Protein AF-A0A6I5C4T9-F1 (afdb_monomer_lite)

Radius of gyration: 21.04 Å; chains: 1; bounding box: 48×19×57 Å

Foldseek 3Di:
DPDPDDDDPVCPPCPVDFDPQLVVLVVVCVVPVVSVVSNVVSVVPTDDDDDWDFDQDDWDQPPVRDTDRDDTDTDD

Sequence (76 aa):
MANKNIPDPGFSDDDGSADPALSAALAAWAQDRTAVDGVLRALKGARLLVPVVAVLGEVEEDENGLRREKTSDMAV

Structure (mmCIF, N/CA/C/O backbone):
data_AF-A0A6I5C4T9-F1
#
_entry.id   AF-A0A6I5C4T9-F1
#
loop_
_atom_site.group_PDB
_atom_site.id
_atom_site.type_symbol
_atom_site.label_atom_id
_atom_site.label_alt_id
_atom_site.label_comp_id
_atom_site.label_asym_id
_atom_site.label_entity_id
_atom_site.label_seq_id
_atom_site.pdbx_PDB_ins_code
_atom_site.Cartn_x
_atom_site.Cartn_y
_atom_site.Cartn_z
_atom_site.occupancy
_atom_site.B_iso_or_equiv
_atom_site.auth_seq_id
_atom_site.auth_comp_id
_atom_site.auth_asym_id
_atom_site.auth_atom_id
_atom_site.pdbx_PDB_model_num
ATOM 1 N N . MET A 1 1 ? -12.782 -11.128 -39.558 1.00 53.12 1 MET A N 1
ATOM 2 C CA . MET A 1 1 ? -11.702 -10.512 -38.756 1.00 53.12 1 MET A CA 1
ATOM 3 C C . MET A 1 1 ? -12.051 -10.736 -37.297 1.00 53.12 1 MET A C 1
ATOM 5 O O . MET A 1 1 ? -13.197 -10.492 -36.947 1.00 53.12 1 MET A O 1
ATOM 9 N N . ALA A 1 2 ? -11.144 -11.274 -36.482 1.00 63.50 2 ALA A N 1
ATOM 10 C CA . ALA A 1 2 ? -11.397 -11.399 -35.048 1.00 63.50 2 ALA A CA 1
ATOM 11 C C . ALA A 1 2 ? -11.407 -9.992 -34.431 1.00 63.50 2 ALA A C 1
ATOM 13 O O . ALA A 1 2 ? -10.471 -9.222 -34.656 1.00 63.50 2 ALA A O 1
ATOM 14 N N . ASN A 1 3 ? -12.474 -9.640 -33.713 1.00 69.62 3 ASN A N 1
ATOM 15 C CA . ASN A 1 3 ? -12.561 -8.359 -33.019 1.00 69.62 3 ASN A CA 1
ATOM 16 C C . ASN A 1 3 ? -11.421 -8.275 -31.996 1.00 69.62 3 ASN A C 1
ATOM 18 O O . ASN A 1 3 ? -11.309 -9.133 -31.122 1.00 69.62 3 ASN A O 1
ATOM 22 N N . LYS A 1 4 ? -10.572 -7.249 -32.112 1.00 76.62 4 LYS A N 1
ATOM 23 C CA . LYS A 1 4 ? -9.588 -6.905 -31.082 1.00 76.62 4 LYS A CA 1
ATOM 24 C C . LYS A 1 4 ? -10.353 -6.276 -29.922 1.00 76.62 4 LYS A C 1
ATOM 26 O O . LYS A 1 4 ? -10.581 -5.072 -29.934 1.00 76.62 4 LYS A O 1
ATOM 31 N N . ASN A 1 5 ? -10.820 -7.100 -28.990 1.00 79.94 5 ASN A N 1
ATOM 32 C CA . ASN A 1 5 ? -11.514 -6.624 -27.801 1.00 79.94 5 ASN A CA 1
ATOM 33 C C . ASN A 1 5 ? -10.552 -6.627 -26.614 1.00 79.94 5 ASN A C 1
ATOM 35 O O . ASN A 1 5 ? -9.783 -7.576 -26.452 1.00 79.94 5 ASN A O 1
ATOM 39 N N . ILE A 1 6 ? -10.583 -5.566 -25.812 1.00 79.31 6 ILE A N 1
ATOM 40 C CA . ILE A 1 6 ? -9.831 -5.522 -24.558 1.00 79.31 6 ILE A CA 1
ATOM 41 C C . ILE A 1 6 ? -10.597 -6.399 -23.555 1.00 79.31 6 ILE A C 1
ATOM 43 O O . ILE A 1 6 ? -11.807 -6.206 -23.410 1.00 79.31 6 ILE A O 1
ATOM 47 N N . PRO A 1 7 ? -9.952 -7.388 -22.913 1.00 81.94 7 PRO A N 1
ATOM 48 C CA . PRO A 1 7 ? -10.584 -8.165 -21.853 1.00 81.94 7 PRO A CA 1
ATOM 49 C C . PRO A 1 7 ? -11.034 -7.252 -20.711 1.00 81.94 7 PRO A C 1
ATOM 51 O O . PRO A 1 7 ? -10.338 -6.292 -20.384 1.00 81.94 7 PRO A O 1
ATOM 54 N N . ASP A 1 8 ? -12.172 -7.566 -20.094 1.00 84.19 8 ASP A N 1
ATOM 55 C CA . ASP A 1 8 ? -12.590 -6.905 -18.857 1.00 84.19 8 ASP A CA 1
ATOM 56 C C . ASP A 1 8 ? -11.496 -7.107 -17.788 1.00 84.19 8 ASP A C 1
ATOM 58 O O . ASP A 1 8 ? -11.158 -8.258 -17.486 1.00 84.19 8 ASP A O 1
ATOM 62 N N . PRO A 1 9 ? -10.911 -6.027 -17.233 1.00 81.62 9 PRO A N 1
ATOM 63 C CA . PRO A 1 9 ? -9.857 -6.139 -16.234 1.00 81.62 9 PRO A CA 1
ATOM 64 C C . PRO A 1 9 ? -10.366 -6.637 -14.869 1.00 81.62 9 PRO A C 1
ATOM 66 O O . PRO A 1 9 ? -9.552 -6.832 -13.970 1.00 81.62 9 PRO A O 1
ATOM 69 N N . GLY A 1 10 ? -11.683 -6.811 -14.680 1.00 85.69 10 GLY A N 1
ATOM 70 C CA . GLY A 1 10 ? -12.314 -7.166 -13.402 1.00 85.69 10 GLY A CA 1
ATOM 71 C C . GLY A 1 10 ? -12.400 -5.999 -12.415 1.00 85.69 10 GLY A C 1
ATOM 72 O O . GLY A 1 10 ? -12.911 -6.159 -11.308 1.00 85.69 10 GLY A O 1
ATOM 73 N N . PHE A 1 11 ? -11.901 -4.829 -12.820 1.00 83.75 11 PHE A N 1
ATOM 74 C CA . PHE A 1 11 ? -11.793 -3.620 -12.011 1.00 83.75 11 PHE A CA 1
ATOM 75 C C . PHE A 1 11 ? -11.965 -2.351 -12.858 1.00 83.75 11 PHE A C 1
ATOM 77 O O . PHE A 1 11 ? -11.180 -1.412 -12.757 1.00 83.75 11 PHE A O 1
ATOM 84 N N . SER A 1 12 ? -12.964 -2.333 -13.740 1.00 85.56 12 SER A N 1
ATOM 85 C CA . SER A 1 12 ? -13.236 -1.195 -14.632 1.00 85.56 12 SER A CA 1
ATOM 86 C C . SER A 1 12 ? -13.445 0.135 -13.903 1.00 85.56 12 SER A C 1
ATOM 88 O O . SER A 1 12 ? -13.203 1.187 -14.486 1.00 85.56 12 SER A O 1
ATOM 90 N N . ASP A 1 13 ? -13.883 0.068 -12.646 1.00 85.62 13 ASP A N 1
ATOM 91 C CA . ASP A 1 13 ? -14.255 1.225 -11.828 1.00 85.62 13 ASP A CA 1
ATOM 92 C C . ASP A 1 13 ? -13.113 1.695 -10.911 1.00 85.62 13 ASP A C 1
ATOM 94 O O . ASP A 1 13 ? -13.309 2.573 -10.075 1.00 85.62 13 ASP A O 1
ATOM 98 N N . ASP A 1 14 ? -11.925 1.099 -11.032 1.00 87.19 14 ASP A N 1
ATOM 99 C CA . ASP A 1 14 ? -10.750 1.518 -10.274 1.00 87.19 14 ASP A CA 1
ATOM 100 C C . ASP A 1 14 ? -10.211 2.852 -10.799 1.00 87.19 14 ASP A C 1
ATOM 102 O O . ASP A 1 14 ? -9.638 2.931 -11.887 1.00 87.19 14 ASP A O 1
ATOM 106 N N . ASP A 1 15 ? -10.387 3.901 -10.002 1.00 90.12 15 ASP A N 1
ATOM 107 C CA . ASP A 1 15 ? -9.910 5.255 -10.278 1.00 90.12 15 ASP A CA 1
ATOM 108 C C . ASP A 1 15 ? -8.501 5.526 -9.718 1.00 90.12 15 ASP A C 1
ATOM 110 O O . ASP A 1 15 ? -7.985 6.641 -9.835 1.00 90.12 15 ASP A O 1
ATOM 114 N N . GLY A 1 16 ? -7.863 4.515 -9.117 1.00 88.56 16 GLY A N 1
ATOM 115 C CA . GLY A 1 16 ? -6.548 4.623 -8.494 1.00 88.56 16 GLY A CA 1
ATOM 116 C C . GLY A 1 16 ? -6.538 5.373 -7.159 1.00 88.56 16 GLY A C 1
ATOM 117 O O . GLY A 1 16 ? -5.455 5.658 -6.639 1.00 88.56 16 GLY A O 1
ATOM 118 N N . SER A 1 17 ? -7.700 5.713 -6.592 1.00 92.12 17 SER A N 1
ATOM 119 C CA . SER A 1 17 ? -7.779 6.315 -5.261 1.00 92.12 17 SER A CA 1
ATOM 120 C C . SER A 1 17 ? -7.367 5.324 -4.165 1.00 92.12 17 SER A C 1
ATOM 122 O O . SER A 1 17 ? -7.429 4.103 -4.314 1.00 92.12 17 SER A O 1
ATOM 124 N N . ALA A 1 18 ? -6.888 5.854 -3.038 1.00 93.12 18 ALA A N 1
ATOM 125 C CA . ALA A 1 18 ? -6.489 5.017 -1.914 1.00 93.12 18 ALA A CA 1
ATOM 126 C C . ALA A 1 18 ? -7.715 4.395 -1.231 1.00 93.12 18 ALA A C 1
ATOM 128 O O . ALA A 1 18 ? -8.689 5.095 -0.948 1.00 93.12 18 ALA A O 1
ATOM 129 N N . ASP A 1 19 ? -7.630 3.106 -0.892 1.00 94.75 19 ASP A N 1
ATOM 130 C CA . ASP A 1 19 ? -8.663 2.432 -0.103 1.00 94.75 19 ASP A CA 1
ATOM 131 C C . ASP A 1 19 ? -8.844 3.142 1.260 1.00 94.75 19 ASP A C 1
ATOM 133 O O . ASP A 1 19 ? -7.888 3.206 2.047 1.00 94.75 19 ASP A O 1
ATOM 1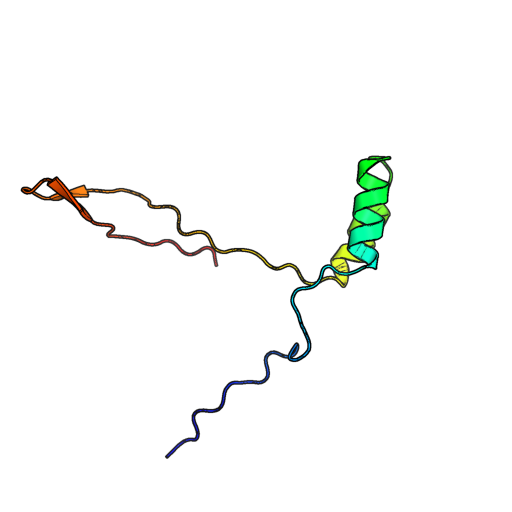37 N N . PRO A 1 20 ? -10.044 3.671 1.580 1.00 95.19 20 PRO A N 1
ATOM 138 C CA . PRO A 1 20 ? -10.251 4.467 2.789 1.00 95.19 20 PRO A CA 1
ATOM 139 C C . PRO A 1 20 ? -9.964 3.710 4.091 1.00 95.19 20 PRO A C 1
ATOM 141 O O . PRO A 1 20 ? -9.486 4.307 5.061 1.00 95.19 20 PRO A O 1
ATOM 144 N N . ALA A 1 21 ? -10.237 2.401 4.132 1.00 96.44 21 ALA A N 1
ATOM 145 C CA . ALA A 1 21 ? -9.994 1.580 5.313 1.00 96.44 21 ALA A CA 1
ATOM 146 C C . ALA A 1 21 ? -8.493 1.335 5.508 1.00 96.44 21 ALA A C 1
ATOM 148 O O . ALA A 1 21 ? -7.992 1.441 6.631 1.00 96.44 21 ALA A O 1
ATOM 149 N N . LEU A 1 22 ? -7.758 1.082 4.421 1.00 97.12 22 LEU A N 1
ATOM 150 C CA . LEU A 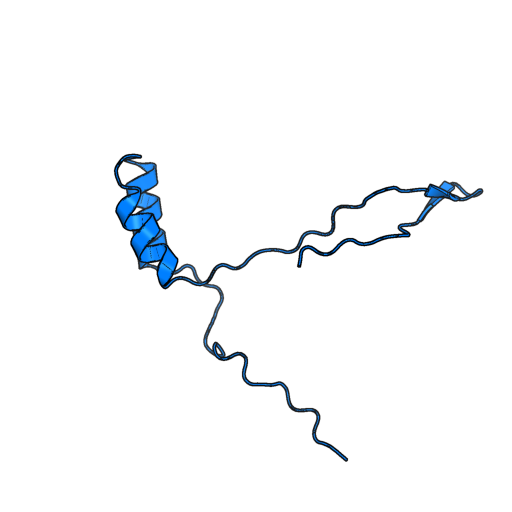1 22 ? -6.304 0.964 4.463 1.00 97.12 22 LEU A CA 1
ATOM 151 C C . LEU A 1 22 ? -5.643 2.293 4.855 1.00 97.12 22 LEU A C 1
ATOM 153 O O . LEU A 1 22 ? -4.754 2.295 5.706 1.00 97.12 22 LEU A O 1
ATOM 157 N N . SER A 1 23 ? -6.095 3.426 4.308 1.00 97.44 23 SER A N 1
ATOM 158 C CA . SER A 1 23 ? -5.588 4.753 4.687 1.00 97.44 23 SER A CA 1
ATOM 159 C C . SER A 1 23 ? -5.782 5.044 6.177 1.00 97.44 23 SER A C 1
ATOM 161 O O . SER A 1 23 ? -4.845 5.491 6.842 1.00 97.44 23 SER A O 1
ATOM 163 N N . ALA A 1 24 ? -6.963 4.748 6.727 1.00 98.12 24 ALA A N 1
ATOM 164 C CA . ALA A 1 24 ? -7.236 4.928 8.150 1.00 98.12 24 ALA A CA 1
ATOM 165 C C . ALA A 1 24 ? -6.360 4.018 9.030 1.00 98.12 24 ALA A C 1
ATOM 167 O O . ALA A 1 24 ? -5.792 4.476 10.024 1.00 98.12 24 ALA A O 1
ATOM 168 N N . ALA A 1 25 ? -6.199 2.747 8.648 1.00 98.25 25 ALA A N 1
ATOM 169 C CA . ALA A 1 25 ? -5.357 1.801 9.375 1.00 98.25 25 ALA A CA 1
ATOM 170 C C . ALA A 1 25 ? -3.877 2.218 9.369 1.00 98.25 25 ALA A C 1
ATOM 172 O O . ALA A 1 25 ? -3.214 2.164 10.405 1.00 98.25 25 ALA A O 1
ATOM 173 N N . LEU A 1 26 ? -3.363 2.684 8.225 1.00 98.19 26 LEU A N 1
ATOM 174 C CA . LEU A 1 26 ? -1.996 3.194 8.102 1.00 98.19 26 LEU A CA 1
ATOM 175 C C . LEU A 1 26 ? -1.778 4.456 8.943 1.00 98.19 26 LEU A C 1
ATOM 177 O O . LEU A 1 26 ? -0.734 4.580 9.580 1.00 98.19 26 LEU A O 1
ATOM 181 N N . ALA A 1 27 ? -2.759 5.362 8.994 1.00 98.56 27 ALA A N 1
ATOM 182 C CA . ALA A 1 27 ? -2.695 6.549 9.844 1.00 98.56 27 ALA A CA 1
ATOM 183 C C . ALA A 1 27 ? -2.659 6.183 11.338 1.00 98.56 27 ALA A C 1
ATOM 185 O O . ALA A 1 27 ? -1.839 6.725 12.078 1.00 98.56 27 ALA A O 1
ATOM 186 N N . ALA A 1 28 ? -3.487 5.230 11.778 1.00 98.38 28 ALA A N 1
ATOM 187 C CA . ALA A 1 28 ? -3.458 4.728 13.153 1.00 98.38 28 ALA A CA 1
ATOM 188 C C . ALA A 1 28 ? -2.107 4.075 13.485 1.00 98.38 28 ALA A C 1
ATOM 190 O O . ALA A 1 28 ? -1.504 4.372 14.512 1.00 98.38 28 ALA A O 1
ATOM 191 N N . TRP A 1 29 ? -1.586 3.252 12.577 1.00 98.56 29 TRP A N 1
ATOM 192 C CA . TRP A 1 29 ? -0.292 2.593 12.733 1.00 98.56 29 TRP A CA 1
ATOM 193 C C . TRP A 1 29 ? 0.909 3.550 12.715 1.00 98.56 29 TRP A C 1
ATOM 195 O O . TRP A 1 29 ? 1.934 3.284 13.347 1.00 98.56 29 TRP A O 1
ATOM 205 N N . ALA A 1 30 ? 0.805 4.673 12.001 1.00 98.50 30 ALA A N 1
ATOM 206 C CA . ALA A 1 30 ? 1.815 5.726 12.028 1.00 98.50 30 ALA A CA 1
ATOM 207 C C . ALA A 1 30 ? 1.913 6.394 13.411 1.00 98.50 30 ALA A C 1
ATOM 209 O O . ALA A 1 30 ? 3.004 6.799 13.805 1.00 98.50 30 ALA A O 1
ATOM 210 N N . GLN A 1 31 ? 0.799 6.466 14.150 1.00 98.50 31 GLN A N 1
ATOM 211 C CA . GLN A 1 31 ? 0.758 6.984 15.522 1.00 98.50 31 GLN A CA 1
ATOM 212 C C . GLN A 1 31 ? 1.096 5.913 16.569 1.00 98.50 31 GLN A C 1
ATOM 214 O O . GLN A 1 31 ? 1.712 6.220 17.587 1.00 98.50 31 GLN A O 1
ATOM 219 N N . ASP A 1 32 ? 0.722 4.657 16.315 1.00 98.25 32 ASP A N 1
ATOM 220 C CA . ASP A 1 32 ? 0.967 3.522 17.203 1.00 98.25 32 ASP A CA 1
ATOM 221 C C . ASP A 1 32 ? 1.390 2.277 16.414 1.00 98.25 32 ASP A C 1
ATOM 223 O O . ASP A 1 32 ? 0.595 1.595 15.766 1.00 98.25 32 ASP A O 1
ATOM 227 N N . ARG A 1 33 ? 2.668 1.918 16.538 1.00 97.69 33 ARG A N 1
ATOM 228 C CA . ARG A 1 33 ? 3.263 0.766 15.850 1.00 97.69 33 ARG A CA 1
ATOM 229 C C . ARG A 1 33 ? 2.635 -0.571 16.232 1.00 97.69 33 ARG A C 1
ATOM 231 O O . ARG A 1 33 ? 2.745 -1.523 15.458 1.00 97.69 33 ARG A O 1
ATOM 238 N N . THR A 1 34 ? 1.985 -0.658 17.391 1.00 98.12 34 THR A N 1
ATOM 239 C CA . THR A 1 34 ? 1.307 -1.878 17.841 1.00 98.12 34 THR A CA 1
ATOM 240 C C . THR A 1 34 ? -0.012 -2.122 17.098 1.00 98.12 34 THR A C 1
ATOM 242 O O . THR A 1 34 ? -0.457 -3.264 17.009 1.00 98.12 34 THR A O 1
ATOM 245 N N . ALA A 1 35 ? -0.572 -1.103 16.432 1.00 97.75 35 ALA A N 1
ATOM 246 C CA . ALA A 1 35 ? -1.806 -1.190 15.646 1.00 97.75 35 ALA A CA 1
ATOM 247 C C . ALA A 1 35 ? -1.651 -1.884 14.269 1.00 97.75 35 ALA A C 1
ATOM 249 O O . ALA A 1 35 ? -2.522 -1.775 13.405 1.00 97.75 35 ALA A O 1
ATOM 250 N N . VAL A 1 36 ? -0.552 -2.616 14.039 1.00 98.06 36 VAL A N 1
ATOM 251 C CA . VAL A 1 36 ? -0.232 -3.278 12.756 1.00 98.06 36 VAL A CA 1
ATOM 252 C C . VAL A 1 36 ? -1.297 -4.279 12.302 1.00 98.06 36 VAL A C 1
ATOM 254 O O . VAL A 1 36 ? -1.512 -4.471 11.108 1.00 98.06 36 VAL A O 1
ATOM 257 N N . ASP A 1 37 ? -2.006 -4.889 13.246 1.00 98.12 37 ASP A N 1
ATOM 258 C CA . ASP A 1 37 ? -3.067 -5.850 12.967 1.00 98.12 37 ASP A CA 1
ATOM 259 C C . ASP A 1 37 ? -4.199 -5.250 12.107 1.00 98.12 37 ASP A C 1
ATOM 261 O O . ASP A 1 37 ? -4.661 -5.887 11.159 1.00 98.12 37 ASP A O 1
ATOM 265 N N . GLY A 1 38 ? -4.576 -3.989 12.350 1.00 97.81 38 GLY A N 1
ATOM 266 C CA . GLY A 1 38 ? -5.560 -3.282 11.525 1.00 97.81 38 GLY A CA 1
ATOM 267 C C . GLY A 1 38 ? -5.092 -3.102 10.078 1.00 97.81 38 GLY A C 1
ATOM 268 O O . GLY A 1 38 ? -5.875 -3.295 9.148 1.00 97.81 38 GLY A O 1
ATOM 269 N N . VAL A 1 39 ? -3.800 -2.815 9.882 1.00 97.88 39 VAL A N 1
ATOM 270 C CA . VAL A 1 39 ? -3.188 -2.698 8.549 1.00 97.88 39 VAL A CA 1
ATOM 271 C C . VAL A 1 39 ? -3.244 -4.038 7.822 1.00 97.88 39 VAL A C 1
ATOM 273 O O . VAL A 1 39 ? -3.692 -4.090 6.681 1.00 97.88 39 VAL A O 1
ATOM 276 N N . LEU A 1 40 ? -2.854 -5.131 8.483 1.00 97.31 40 LEU A N 1
ATOM 277 C CA . LEU A 1 40 ? -2.849 -6.469 7.881 1.00 97.31 40 LEU A CA 1
ATOM 278 C C . LEU A 1 40 ? -4.251 -6.926 7.458 1.00 97.31 40 LEU A C 1
ATOM 280 O O . LEU A 1 40 ? -4.409 -7.537 6.400 1.00 97.31 40 LEU A O 1
ATOM 284 N N . ARG A 1 41 ? -5.280 -6.612 8.256 1.00 97.62 41 ARG A N 1
ATOM 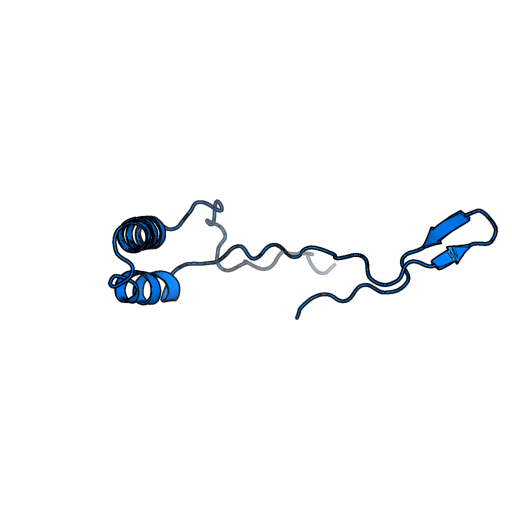285 C CA . ARG A 1 41 ? -6.674 -6.919 7.903 1.00 97.62 41 ARG A CA 1
ATOM 286 C C . ARG A 1 41 ? -7.145 -6.112 6.696 1.00 97.62 41 ARG A C 1
ATOM 288 O O . ARG A 1 41 ? -7.721 -6.702 5.786 1.00 97.62 41 ARG A O 1
ATOM 295 N N . ALA A 1 42 ? -6.895 -4.802 6.682 1.00 97.25 42 ALA A N 1
ATOM 296 C CA . ALA A 1 42 ? -7.304 -3.926 5.583 1.00 97.25 42 ALA A CA 1
ATOM 297 C C . ALA A 1 42 ? -6.582 -4.280 4.271 1.00 97.25 42 ALA A C 1
ATOM 299 O O . ALA A 1 42 ? -7.202 -4.344 3.211 1.00 97.25 42 ALA A O 1
ATOM 300 N N . LEU A 1 43 ? -5.290 -4.609 4.350 1.00 95.62 43 LEU A N 1
ATOM 301 C CA . LEU A 1 43 ? -4.460 -4.930 3.190 1.00 95.62 43 LEU A CA 1
ATOM 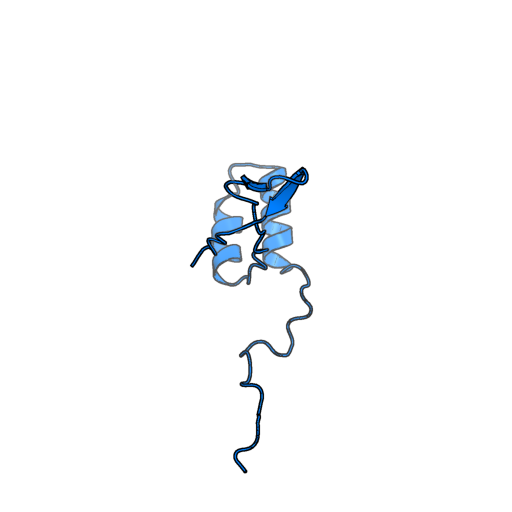302 C C . LEU A 1 43 ? -4.978 -6.131 2.389 1.00 95.62 43 LEU A C 1
ATOM 304 O O . LEU A 1 43 ? -4.813 -6.171 1.177 1.00 95.62 43 LEU A O 1
ATOM 308 N N . LYS A 1 44 ? -5.633 -7.098 3.043 1.00 94.31 44 LYS A N 1
ATOM 309 C CA . LYS A 1 44 ? -6.164 -8.302 2.387 1.00 94.31 44 LYS A CA 1
ATOM 310 C C . LYS A 1 44 ? -7.219 -7.993 1.315 1.00 94.31 44 LYS A C 1
ATOM 312 O O . LYS A 1 44 ? -7.358 -8.770 0.374 1.00 94.31 44 LYS A O 1
ATOM 317 N N . GLY A 1 45 ? -7.993 -6.922 1.497 1.00 89.88 45 GLY A N 1
ATOM 318 C CA . GLY A 1 45 ? -9.042 -6.504 0.560 1.00 89.88 45 GLY A CA 1
ATOM 319 C C . GLY A 1 45 ? -8.626 -5.363 -0.367 1.00 89.88 45 GLY A C 1
ATOM 320 O O . GLY A 1 45 ? -9.281 -5.142 -1.381 1.00 89.88 45 GLY A O 1
ATOM 321 N N . ALA A 1 46 ? -7.549 -4.656 -0.029 1.00 93.31 46 ALA A N 1
ATOM 322 C CA . ALA A 1 46 ? -7.067 -3.525 -0.801 1.00 93.31 46 ALA A CA 1
ATOM 323 C C . ALA A 1 46 ? -6.291 -3.979 -2.043 1.00 93.31 46 ALA A C 1
ATOM 325 O O . ALA A 1 46 ? -5.611 -5.008 -2.050 1.00 93.31 46 ALA A O 1
ATOM 326 N N . ARG A 1 47 ? -6.342 -3.161 -3.093 1.00 90.06 47 ARG A N 1
ATOM 327 C CA . ARG A 1 47 ? -5.487 -3.313 -4.272 1.00 90.06 47 ARG A CA 1
ATOM 328 C C . ARG A 1 47 ? -4.293 -2.382 -4.159 1.00 90.06 47 ARG A C 1
ATOM 330 O O . ARG A 1 47 ? -4.409 -1.264 -3.665 1.00 90.06 47 ARG A O 1
ATOM 337 N N . LEU A 1 48 ? -3.139 -2.865 -4.604 1.00 88.75 48 LEU A N 1
ATOM 338 C CA . LEU A 1 48 ? -1.886 -2.123 -4.549 1.00 88.75 48 LEU A CA 1
ATOM 339 C C . LEU A 1 48 ? -1.441 -1.790 -5.966 1.00 88.75 48 LEU A C 1
ATOM 341 O O . LEU A 1 48 ? -1.214 -2.687 -6.778 1.00 88.75 48 LEU A O 1
ATOM 345 N N . LEU A 1 49 ? -1.283 -0.498 -6.244 1.00 86.50 49 LEU A N 1
ATOM 346 C CA . LEU A 1 49 ? -0.595 -0.045 -7.442 1.00 86.50 49 LEU A CA 1
ATOM 347 C C . LEU A 1 49 ? 0.909 -0.218 -7.209 1.00 86.50 49 LEU A C 1
ATOM 349 O O . LEU A 1 49 ? 1.518 0.543 -6.460 1.00 86.50 49 LEU A O 1
ATOM 353 N N . VAL A 1 50 ? 1.495 -1.249 -7.818 1.00 84.31 50 VAL A N 1
ATOM 354 C CA . VAL A 1 50 ? 2.932 -1.530 -7.725 1.00 84.31 50 VAL A CA 1
ATOM 355 C C . VAL A 1 50 ? 3.620 -0.923 -8.949 1.00 84.31 50 VAL A C 1
ATOM 357 O O . VAL A 1 50 ? 3.471 -1.458 -10.049 1.00 84.31 50 VAL A O 1
ATOM 360 N N . PRO A 1 51 ? 4.343 0.202 -8.809 1.00 82.19 51 PRO A N 1
ATOM 361 C CA . PRO A 1 51 ? 5.057 0.784 -9.933 1.00 82.19 51 PRO A CA 1
ATOM 362 C C . PRO A 1 51 ? 6.216 -0.128 -10.344 1.00 82.19 51 PRO A C 1
ATOM 364 O O . PRO A 1 51 ? 7.085 -0.451 -9.535 1.00 82.19 51 PRO A O 1
ATOM 367 N N . VAL A 1 52 ? 6.248 -0.512 -11.620 1.00 83.12 52 VAL A N 1
ATOM 368 C CA . VAL A 1 52 ? 7.406 -1.179 -12.221 1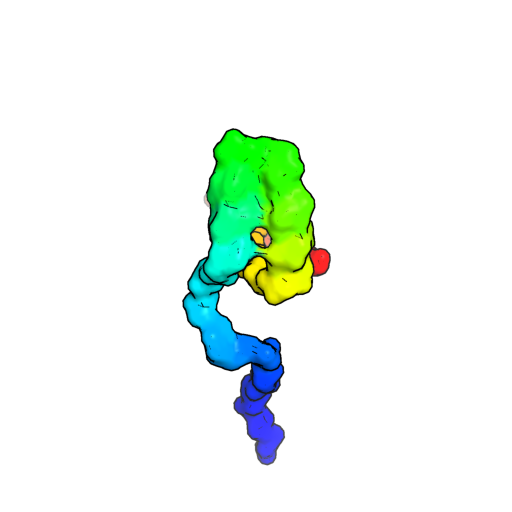.00 83.12 52 VAL A CA 1
ATOM 369 C C . VAL A 1 52 ? 8.384 -0.098 -12.665 1.00 83.12 52 VAL A C 1
ATOM 371 O O . VAL A 1 52 ? 8.088 0.683 -13.569 1.00 83.12 52 VAL A O 1
ATOM 374 N N . VAL A 1 53 ? 9.541 -0.034 -12.011 1.00 82.06 53 VAL A N 1
ATOM 375 C CA . VAL A 1 53 ? 10.614 0.903 -12.359 1.00 82.06 53 VAL A CA 1
ATOM 376 C C . VAL A 1 53 ? 11.704 0.130 -13.086 1.00 82.06 53 VAL A C 1
ATOM 378 O O . VAL A 1 53 ? 12.288 -0.791 -12.519 1.00 82.06 53 VAL A O 1
ATOM 381 N N . ALA A 1 54 ? 11.984 0.510 -14.333 1.00 77.19 54 ALA A N 1
ATOM 382 C CA . ALA A 1 54 ? 13.158 0.019 -15.040 1.00 77.19 54 ALA A CA 1
ATOM 383 C C . ALA A 1 54 ? 14.403 0.627 -14.386 1.00 77.19 54 ALA A C 1
ATOM 385 O O . ALA A 1 54 ? 14.627 1.839 -14.446 1.00 77.19 54 ALA A O 1
ATOM 386 N N . VAL A 1 55 ? 15.188 -0.213 -13.720 1.00 76.12 55 VAL A N 1
ATOM 387 C CA . VAL A 1 55 ? 16.517 0.161 -13.246 1.00 76.12 55 VAL A CA 1
ATOM 388 C C . VAL A 1 55 ? 17.495 -0.252 -14.330 1.00 76.12 55 VAL A C 1
ATOM 390 O O . VAL A 1 55 ? 17.584 -1.430 -14.666 1.00 76.12 55 VAL A O 1
ATOM 393 N N . LEU A 1 56 ? 18.202 0.730 -14.886 1.00 63.25 56 LEU A N 1
ATOM 394 C CA . LEU A 1 56 ? 19.234 0.493 -15.884 1.00 63.25 56 LEU A CA 1
ATOM 395 C C . LEU A 1 56 ? 20.315 -0.404 -15.266 1.00 63.25 56 LEU A C 1
ATOM 397 O O . LEU A 1 56 ? 20.911 -0.032 -14.253 1.00 63.25 56 LEU A O 1
ATOM 401 N N . GLY A 1 57 ? 20.508 -1.587 -15.848 1.00 69.31 57 GLY A N 1
ATOM 402 C CA . GLY A 1 57 ? 21.538 -2.538 -15.436 1.00 69.31 57 GLY A CA 1
ATOM 403 C C . GLY A 1 57 ? 22.932 -2.086 -15.878 1.00 69.31 57 GLY A C 1
ATOM 404 O O . GLY A 1 57 ? 23.358 -0.961 -15.623 1.00 69.31 57 GLY A O 1
ATOM 405 N N . GLU A 1 58 ? 23.661 -2.962 -16.563 1.00 57.81 58 GLU A N 1
ATOM 406 C CA . GLU A 1 58 ? 24.957 -2.610 -17.145 1.00 57.81 58 GLU A CA 1
ATOM 407 C C . GLU A 1 58 ? 24.783 -1.729 -18.388 1.00 57.81 58 GLU A C 1
ATOM 409 O O . GLU A 1 58 ? 23.947 -1.984 -19.259 1.00 57.81 58 GLU A O 1
ATOM 414 N N . VAL A 1 59 ? 25.598 -0.679 -18.458 1.00 61.12 59 VAL A N 1
ATOM 415 C CA . VAL A 1 59 ? 25.656 0.245 -19.586 1.00 61.12 59 VAL A CA 1
ATOM 416 C C . VAL A 1 59 ? 27.011 0.078 -20.251 1.00 61.12 59 VAL A C 1
ATOM 418 O O . VAL A 1 59 ? 28.028 0.383 -19.633 1.00 61.12 59 VAL A O 1
ATOM 421 N N . GLU A 1 60 ? 27.034 -0.375 -21.501 1.00 57.81 60 GLU A N 1
ATOM 422 C CA . GLU A 1 60 ? 28.230 -0.259 -22.340 1.00 57.81 60 GLU A CA 1
ATOM 423 C C . GLU A 1 60 ? 28.194 1.080 -23.082 1.00 57.81 60 GLU A C 1
ATOM 425 O O . GLU A 1 60 ? 27.153 1.494 -23.607 1.00 57.81 60 GLU A O 1
ATOM 430 N N . GLU A 1 61 ? 29.336 1.764 -23.112 1.00 60.19 61 GLU A N 1
ATOM 431 C CA . GLU A 1 61 ? 29.582 2.867 -24.038 1.00 60.19 61 GLU A CA 1
ATOM 432 C C . GLU A 1 61 ? 30.169 2.292 -25.326 1.00 60.19 61 GLU A C 1
ATOM 434 O O . GLU A 1 61 ? 31.137 1.530 -25.290 1.00 60.19 61 GLU A O 1
ATOM 439 N N . ASP A 1 62 ? 29.570 2.633 -26.466 1.00 69.44 62 ASP A N 1
ATOM 440 C CA . ASP A 1 62 ? 30.167 2.311 -27.757 1.00 69.44 62 ASP A CA 1
ATOM 441 C C . ASP A 1 62 ? 31.402 3.185 -28.042 1.00 69.44 62 ASP A C 1
ATOM 443 O O . ASP A 1 62 ? 31.750 4.102 -27.297 1.00 69.44 62 ASP A O 1
ATOM 447 N N . GLU A 1 63 ? 32.071 2.913 -29.159 1.00 74.75 63 GLU A N 1
ATOM 448 C CA . GLU A 1 63 ? 33.281 3.615 -29.610 1.00 74.75 63 GLU A CA 1
ATOM 449 C C . GLU A 1 63 ? 33.083 5.139 -29.780 1.00 74.75 63 GLU A C 1
ATOM 451 O O . GLU A 1 63 ? 34.057 5.887 -29.856 1.00 74.75 63 GLU A O 1
ATOM 456 N N . ASN A 1 64 ? 31.828 5.606 -29.814 1.00 76.00 64 ASN A N 1
ATOM 457 C CA . ASN A 1 64 ? 31.441 7.010 -29.933 1.00 76.00 64 ASN A CA 1
ATOM 458 C C . ASN A 1 64 ? 30.954 7.614 -28.598 1.00 76.00 64 ASN A C 1
ATOM 460 O O . ASN A 1 64 ? 30.465 8.746 -28.588 1.00 76.00 64 ASN A O 1
ATOM 464 N N . GLY A 1 65 ? 31.058 6.880 -27.484 1.00 69.69 65 GLY A N 1
ATOM 465 C CA . GLY A 1 65 ? 30.600 7.307 -26.159 1.00 69.69 65 GLY A CA 1
ATOM 466 C C . GLY A 1 65 ? 29.081 7.231 -25.964 1.00 69.69 65 GLY A C 1
ATOM 467 O O . GLY A 1 65 ? 28.540 7.892 -25.075 1.00 69.69 65 GLY A O 1
ATOM 468 N N . LEU A 1 66 ? 28.352 6.476 -26.797 1.00 69.25 66 LEU A N 1
ATOM 469 C CA . LEU A 1 66 ? 26.904 6.313 -26.646 1.00 69.25 66 LEU A CA 1
ATOM 470 C C . LEU A 1 66 ? 26.591 5.131 -25.730 1.00 69.25 66 LEU A C 1
ATOM 472 O O . LEU A 1 66 ? 26.938 3.986 -26.006 1.00 69.25 66 LEU A O 1
ATOM 476 N N . ARG A 1 67 ? 25.849 5.423 -24.661 1.00 62.75 67 ARG A N 1
ATOM 477 C CA . ARG A 1 67 ? 25.342 4.443 -23.697 1.00 62.75 67 ARG A CA 1
ATOM 478 C C . ARG A 1 67 ? 24.236 3.587 -24.321 1.00 62.75 67 ARG A C 1
ATOM 480 O O . ARG A 1 67 ? 23.201 4.125 -24.726 1.00 62.75 67 ARG A O 1
ATOM 487 N N . ARG A 1 68 ? 24.428 2.267 -24.383 1.00 63.19 68 ARG A N 1
ATOM 488 C CA . ARG A 1 68 ? 23.434 1.297 -24.877 1.00 63.19 68 ARG A CA 1
ATOM 489 C C . ARG A 1 68 ? 22.971 0.375 -23.749 1.00 63.19 68 ARG A C 1
ATOM 491 O O . ARG A 1 68 ? 23.782 -0.264 -23.090 1.00 63.19 68 ARG A O 1
ATOM 498 N N . GLU A 1 69 ? 21.656 0.287 -23.563 1.00 56.03 69 GLU A N 1
ATOM 499 C CA . GLU A 1 69 ? 21.004 -0.686 -22.680 1.00 56.03 69 GLU A CA 1
ATOM 500 C C . GLU A 1 69 ? 20.735 -1.975 -23.472 1.00 56.03 69 GLU A C 1
ATOM 502 O O . GLU A 1 69 ? 20.032 -1.941 -24.484 1.00 56.03 69 GLU A O 1
ATOM 507 N N . LYS A 1 70 ? 21.329 -3.103 -23.058 1.00 59.94 70 LYS A N 1
ATOM 508 C CA . LYS A 1 70 ? 21.197 -4.396 -23.761 1.00 59.94 70 LYS A CA 1
ATOM 509 C C . LYS A 1 70 ? 20.212 -5.362 -23.092 1.00 59.94 70 LYS A C 1
ATOM 511 O O . LYS A 1 70 ? 19.722 -6.275 -23.753 1.00 59.94 70 LYS A O 1
ATOM 516 N N . THR A 1 71 ? 19.895 -5.176 -21.816 1.00 53.91 71 THR A N 1
ATOM 517 C CA . THR A 1 71 ? 19.128 -6.155 -21.032 1.00 53.91 71 THR A CA 1
ATOM 518 C C . THR A 1 71 ? 18.200 -5.458 -20.052 1.00 53.91 71 THR A C 1
ATOM 520 O O . THR A 1 71 ? 18.658 -4.706 -19.198 1.00 53.91 71 THR A O 1
ATOM 523 N N . SER A 1 72 ? 16.904 -5.741 -20.177 1.00 57.03 72 SER A N 1
ATOM 524 C CA . SER A 1 72 ? 15.870 -5.308 -19.239 1.00 57.03 72 SER A CA 1
ATOM 525 C C . SER A 1 72 ? 15.353 -6.529 -18.481 1.00 57.03 72 SER A C 1
ATOM 527 O O . SER A 1 72 ? 14.727 -7.401 -19.082 1.00 57.03 72 SER A O 1
ATOM 529 N N . ASP A 1 73 ? 15.596 -6.582 -17.174 1.00 62.06 73 ASP A N 1
ATOM 530 C CA . ASP A 1 73 ? 14.939 -7.533 -16.277 1.00 62.06 73 ASP A CA 1
ATOM 531 C C . ASP A 1 73 ? 13.662 -6.886 -15.728 1.00 62.06 73 ASP A C 1
ATOM 533 O O . ASP A 1 73 ? 13.705 -5.887 -15.008 1.00 62.06 73 ASP A O 1
ATOM 537 N N . MET A 1 74 ? 12.502 -7.435 -16.092 1.00 60.06 74 MET A N 1
ATOM 538 C CA . MET A 1 74 ? 11.226 -7.073 -15.475 1.00 60.06 74 MET A CA 1
ATOM 539 C C . MET A 1 74 ? 10.963 -8.015 -14.300 1.00 60.06 74 MET A C 1
ATOM 541 O O . MET A 1 74 ? 11.035 -9.232 -14.462 1.00 60.06 74 MET A O 1
ATOM 545 N N . ALA A 1 75 ? 10.637 -7.463 -13.129 1.00 55.34 75 ALA A N 1
ATOM 546 C CA . ALA A 1 75 ? 10.14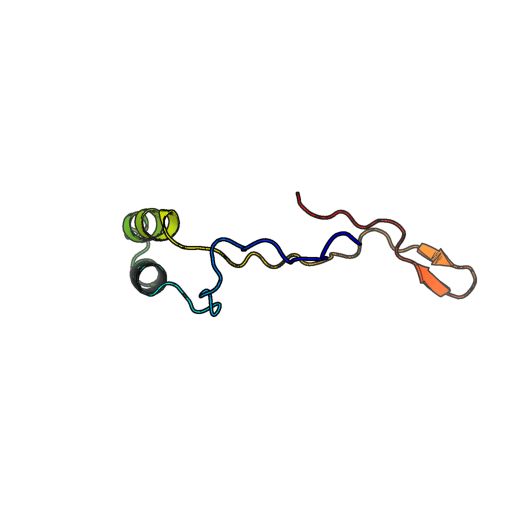5 -8.262 -12.010 1.00 55.34 75 ALA A CA 1
ATOM 547 C C . ALA A 1 75 ? 8.855 -8.989 -12.436 1.00 55.34 75 ALA A C 1
ATOM 549 O O . ALA A 1 75 ? 7.902 -8.334 -12.867 1.00 55.34 75 ALA A O 1
ATOM 550 N N . VAL A 1 76 ? 8.862 -10.324 -12.357 1.00 46.59 76 VAL A N 1
ATOM 551 C CA . VAL A 1 76 ? 7.689 -11.193 -12.569 1.00 46.59 76 VAL A CA 1
ATOM 552 C C . VAL A 1 76 ? 6.892 -11.384 -11.290 1.00 46.59 76 VAL A C 1
ATOM 554 O O . VAL A 1 76 ? 7.519 -11.475 -10.210 1.00 46.59 76 VAL A O 1
#

pLDDT: mean 82.03, std 15.26, range [46.59, 98.56]

Secondary structure (DSSP, 8-state):
----PPPP-S-TT---PPPHHHHHHHHHHHH-GGGHHHHHHHHTT-------------EEE-TTS-EEE-------